Protein AF-A0A2M7UAM7-F1 (afdb_monomer)

Foldseek 3Di:
DDPPPDDPPVCLVVVFAEEEEAPQDQDPVDPSVVVVVVCVVVRHHYAAEPLVDQDHPNHGYHPAPVVDPDDHPYYHYPDDPVPVVVNVVD

Structure (mmCIF, N/CA/C/O backbone):
data_AF-A0A2M7UAM7-F1
#
_entry.id   AF-A0A2M7UAM7-F1
#
loop_
_atom_site.group_PDB
_atom_site.id
_atom_site.type_symbol
_atom_site.label_atom_id
_atom_site.label_alt_id
_atom_site.label_comp_id
_atom_site.label_asym_id
_atom_site.label_entity_id
_atom_site.label_seq_id
_atom_site.pdbx_PDB_ins_code
_atom_site.Cartn_x
_atom_site.Cartn_y
_atom_site.Cartn_z
_atom_site.occupancy
_atom_site.B_iso_or_equiv
_atom_site.auth_seq_i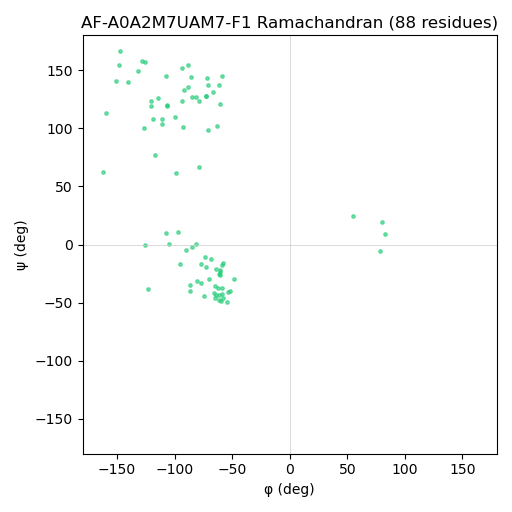d
_atom_site.auth_comp_id
_atom_site.auth_asym_id
_atom_site.auth_atom_id
_atom_site.pdbx_PDB_model_num
ATOM 1 N N . MET A 1 1 ? 11.165 -7.404 32.551 1.00 38.22 1 MET A N 1
ATOM 2 C CA . MET A 1 1 ? 11.285 -7.192 31.093 1.00 38.22 1 MET A CA 1
ATOM 3 C C . MET A 1 1 ? 10.318 -8.160 30.424 1.00 38.22 1 MET A C 1
ATOM 5 O O . MET A 1 1 ? 10.533 -9.360 30.504 1.00 38.22 1 MET A O 1
ATOM 9 N N . ARG A 1 2 ? 9.152 -7.681 29.975 1.00 34.62 2 ARG A N 1
ATOM 10 C CA . ARG A 1 2 ? 8.029 -8.543 29.570 1.00 34.62 2 ARG A CA 1
ATOM 11 C C . ARG A 1 2 ? 8.136 -8.796 28.067 1.00 34.62 2 ARG A C 1
ATOM 13 O O . ARG A 1 2 ? 7.829 -7.917 27.272 1.00 34.62 2 ARG A O 1
ATOM 20 N N . THR A 1 3 ? 8.633 -9.967 27.696 1.00 36.75 3 THR A N 1
ATOM 21 C CA . THR A 1 3 ? 8.764 -10.403 26.304 1.00 36.75 3 THR A CA 1
ATOM 22 C C . THR A 1 3 ? 7.366 -10.683 25.747 1.00 36.75 3 THR A C 1
ATOM 24 O O . THR A 1 3 ? 6.777 -11.724 26.024 1.00 36.75 3 THR A O 1
ATOM 27 N N . LEU A 1 4 ? 6.795 -9.732 25.006 1.00 44.44 4 LEU A N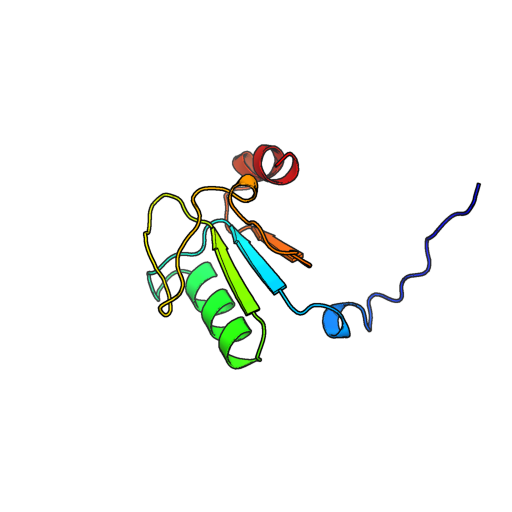 1
ATOM 28 C CA . LEU A 1 4 ? 5.554 -9.918 24.248 1.00 44.44 4 LEU A CA 1
ATOM 29 C C . LEU A 1 4 ? 5.863 -10.673 22.947 1.00 44.44 4 LEU A C 1
ATOM 31 O O . LEU A 1 4 ? 5.769 -10.119 21.860 1.00 44.44 4 LEU A O 1
ATOM 35 N N . ILE A 1 5 ? 6.265 -11.939 23.051 1.00 53.25 5 ILE A N 1
ATOM 36 C CA . ILE A 1 5 ? 6.343 -12.845 21.897 1.00 53.25 5 ILE A CA 1
ATOM 37 C C . ILE A 1 5 ? 5.357 -13.975 22.166 1.00 53.25 5 ILE A C 1
ATOM 39 O O . ILE A 1 5 ? 5.723 -15.040 22.642 1.00 53.25 5 ILE A O 1
ATOM 43 N N . ASN A 1 6 ? 4.073 -13.686 21.966 1.00 49.41 6 ASN A N 1
ATOM 44 C CA . ASN A 1 6 ? 3.026 -14.694 21.797 1.00 49.41 6 ASN A CA 1
ATOM 45 C C . ASN A 1 6 ? 1.798 -14.037 21.153 1.00 49.41 6 ASN A C 1
ATOM 47 O O . ASN A 1 6 ? 0.721 -13.952 21.736 1.00 49.41 6 ASN A O 1
ATOM 51 N N . MET A 1 7 ? 1.974 -13.537 19.929 1.00 54.34 7 MET A N 1
ATOM 52 C CA . MET A 1 7 ? 0.854 -13.278 19.027 1.00 54.34 7 MET A CA 1
ATOM 53 C C . MET A 1 7 ? 0.789 -14.456 18.056 1.00 54.34 7 MET A C 1
ATOM 55 O O . MET A 1 7 ? 1.680 -14.646 17.234 1.00 54.34 7 MET A O 1
ATOM 59 N N . ASN A 1 8 ? -0.243 -15.290 18.188 1.00 60.50 8 ASN A N 1
ATOM 60 C CA . ASN A 1 8 ? -0.526 -16.355 17.229 1.00 60.50 8 ASN A CA 1
ATOM 61 C C . ASN A 1 8 ? -0.844 -15.707 15.869 1.00 60.50 8 ASN A C 1
ATOM 63 O O . ASN A 1 8 ? -1.957 -15.215 15.666 1.00 60.50 8 ASN A O 1
ATOM 67 N N . PHE A 1 9 ? 0.120 -15.715 14.939 1.00 62.72 9 PHE A N 1
ATOM 68 C CA . PHE A 1 9 ? -0.026 -15.183 13.572 1.00 62.72 9 PHE A CA 1
ATOM 69 C C . PHE A 1 9 ? -1.301 -15.678 12.871 1.00 62.72 9 PHE A C 1
ATOM 71 O O . PHE A 1 9 ? -1.907 -14.951 12.088 1.00 62.72 9 PHE A O 1
ATOM 78 N N . VAL A 1 10 ? -1.758 -16.884 13.227 1.00 64.88 10 VAL A N 1
ATOM 79 C CA . VAL A 1 10 ? -2.924 -17.579 12.662 1.00 64.88 10 VAL A CA 1
ATOM 80 C C . VAL A 1 10 ? -4.240 -16.792 12.781 1.00 64.88 10 VAL A C 1
ATOM 82 O O . VAL A 1 10 ? -5.189 -17.115 12.079 1.00 64.88 10 VAL A O 1
ATOM 85 N N . ASN A 1 11 ? -4.337 -15.755 13.623 1.00 70.75 11 ASN A N 1
ATOM 86 C CA . ASN A 1 11 ? -5.560 -14.944 13.733 1.00 70.75 11 ASN A CA 1
ATOM 87 C C . ASN A 1 11 ? -5.355 -13.434 13.550 1.00 70.75 11 ASN A C 1
ATOM 89 O O . ASN A 1 11 ? -6.341 -12.703 13.591 1.00 70.75 11 ASN A O 1
ATOM 93 N N . PHE A 1 12 ? -4.128 -12.953 13.324 1.00 77.88 12 PHE A N 1
ATOM 94 C CA . PHE A 1 12 ? -3.858 -11.513 13.200 1.00 77.88 12 PHE A CA 1
ATOM 95 C C . PHE A 1 12 ? -4.655 -10.864 12.056 1.00 77.88 12 PHE A C 1
ATOM 97 O O . PHE A 1 12 ? -5.213 -9.785 12.214 1.00 77.88 12 PHE A O 1
ATOM 104 N N . TYR A 1 13 ? -4.829 -11.567 10.934 1.00 77.88 13 TYR A N 1
ATOM 105 C CA . TYR A 1 13 ? -5.626 -11.064 9.809 1.00 77.88 13 TYR A CA 1
ATOM 106 C C . TYR A 1 13 ? -7.096 -10.786 10.155 1.00 77.88 13 TYR A C 1
ATOM 108 O O . TYR A 1 13 ? -7.728 -9.988 9.475 1.00 77.88 13 TYR A O 1
ATOM 116 N N . LYS A 1 14 ? -7.648 -11.392 11.218 1.00 83.50 14 LYS A N 1
ATOM 117 C CA . LYS A 1 14 ? -9.035 -11.149 11.651 1.00 83.50 14 LYS A CA 1
ATOM 118 C C . LYS A 1 14 ? -9.223 -9.778 12.297 1.00 83.50 14 LYS A C 1
ATOM 120 O O . LYS A 1 14 ? -10.355 -9.315 12.407 1.00 83.50 14 LYS A O 1
ATOM 125 N N . THR A 1 15 ? -8.142 -9.151 12.761 1.00 87.00 15 THR A N 1
ATOM 126 C CA . THR A 1 15 ? -8.190 -7.816 13.369 1.00 87.00 15 THR A CA 1
ATOM 127 C C . THR A 1 15 ? -7.877 -6.704 12.375 1.00 87.00 15 THR A C 1
ATOM 129 O O . THR A 1 15 ? -8.197 -5.555 12.660 1.00 87.00 15 THR A O 1
ATOM 132 N N . ILE A 1 16 ? -7.282 -7.034 11.225 1.00 93.06 16 ILE A N 1
ATOM 133 C CA . ILE A 1 16 ? -6.909 -6.079 10.177 1.00 93.06 16 ILE A CA 1
ATOM 134 C C . ILE A 1 16 ? -8.171 -5.591 9.467 1.00 93.06 16 ILE A C 1
ATOM 136 O O . ILE A 1 16 ? -8.974 -6.391 8.987 1.00 93.06 16 ILE A O 1
ATOM 140 N N . LYS A 1 17 ? -8.334 -4.273 9.376 1.00 92.31 17 LYS A N 1
ATOM 141 C CA . LYS A 1 17 ? -9.460 -3.623 8.696 1.00 92.31 17 LYS A CA 1
ATOM 142 C C . LYS A 1 17 ? -8.989 -2.671 7.605 1.00 92.31 17 LYS A C 1
ATOM 144 O O . LYS A 1 17 ? -9.622 -2.621 6.550 1.00 92.31 17 LYS A O 1
ATOM 149 N N . THR A 1 18 ? -7.895 -1.953 7.849 1.00 97.69 18 THR A N 1
ATOM 150 C CA . THR A 1 18 ? -7.387 -0.891 6.976 1.00 97.69 18 THR A CA 1
ATOM 151 C C . THR A 1 18 ? -5.971 -1.190 6.499 1.00 97.69 18 THR A C 1
ATOM 153 O O . THR A 1 18 ? -5.054 -1.341 7.305 1.00 97.69 18 THR A O 1
ATOM 156 N N . ILE A 1 19 ? -5.784 -1.218 5.180 1.00 98.38 19 ILE A N 1
ATOM 157 C CA . ILE A 1 19 ? -4.504 -1.512 4.529 1.00 98.38 19 ILE A CA 1
ATOM 158 C C . ILE A 1 19 ? -4.092 -0.314 3.669 1.00 98.38 19 ILE A C 1
ATOM 160 O O . ILE A 1 19 ? -4.795 0.044 2.723 1.00 98.38 19 ILE A O 1
ATOM 164 N N . ALA A 1 20 ? -2.948 0.300 3.966 1.00 98.62 20 ALA A N 1
ATOM 165 C CA . ALA A 1 20 ? -2.331 1.281 3.077 1.00 98.62 20 ALA A CA 1
ATOM 166 C C . ALA A 1 20 ? -1.479 0.554 2.033 1.00 98.62 20 ALA A C 1
ATOM 168 O O . ALA A 1 20 ? -0.619 -0.246 2.390 1.00 98.62 20 ALA A O 1
ATOM 169 N N . ILE A 1 21 ? -1.706 0.825 0.747 1.00 98.69 21 ILE A N 1
ATOM 170 C CA . ILE A 1 21 ? -0.978 0.165 -0.344 1.00 98.69 21 ILE A CA 1
ATOM 171 C C . ILE A 1 21 ? -0.063 1.185 -1.019 1.00 98.69 21 ILE A C 1
ATOM 173 O O . ILE A 1 21 ? -0.515 2.030 -1.800 1.00 98.69 21 ILE A O 1
ATOM 177 N N . VAL A 1 22 ? 1.233 1.095 -0.724 1.00 98.69 22 VAL A N 1
ATOM 178 C CA . VAL A 1 22 ? 2.272 1.966 -1.279 1.00 98.69 22 VAL A CA 1
ATOM 179 C C . VAL A 1 22 ? 2.680 1.474 -2.659 1.00 98.69 22 VAL A C 1
ATOM 181 O O . VAL A 1 22 ? 3.037 0.317 -2.848 1.00 98.69 22 VAL A O 1
ATOM 184 N N . GLY A 1 23 ? 2.639 2.360 -3.653 1.00 98.25 23 GLY A N 1
ATOM 185 C CA . GLY A 1 23 ? 2.848 1.992 -5.054 1.00 98.25 23 GLY A CA 1
ATOM 186 C C . GLY A 1 23 ? 1.611 1.377 -5.719 1.00 98.25 23 GLY A C 1
ATOM 187 O O . GLY A 1 23 ? 1.734 0.716 -6.756 1.00 98.25 23 GLY A O 1
ATOM 188 N N . LEU A 1 24 ? 0.413 1.590 -5.160 1.00 98.62 24 LEU A N 1
ATOM 189 C CA . LEU A 1 24 ? -0.828 1.172 -5.811 1.00 98.62 24 LEU A CA 1
ATOM 190 C C . LEU A 1 24 ? -0.979 1.874 -7.168 1.00 98.62 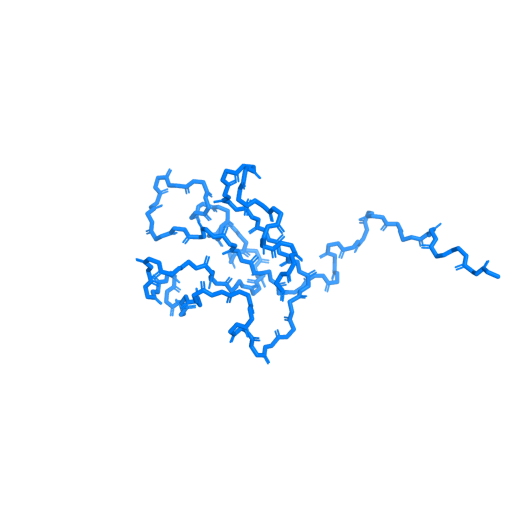24 LEU A C 1
ATOM 192 O O . LEU A 1 24 ? -0.979 3.101 -7.252 1.00 98.62 24 LEU A O 1
ATOM 196 N N . SER A 1 25 ? -1.070 1.092 -8.241 1.00 98.50 25 SER A N 1
ATOM 197 C CA . SER A 1 25 ? -1.283 1.593 -9.598 1.00 98.50 25 SER A CA 1
ATOM 198 C C . SER A 1 25 ? -2.768 1.590 -9.943 1.00 98.50 25 SER A C 1
ATOM 200 O O . SER A 1 25 ? -3.527 0.764 -9.449 1.00 98.50 25 SER A O 1
ATOM 202 N N . ASP A 1 26 ? -3.162 2.492 -10.835 1.00 98.38 26 ASP A N 1
ATOM 203 C CA . ASP A 1 26 ? -4.454 2.550 -11.517 1.00 98.38 26 ASP A CA 1
ATOM 204 C C . ASP A 1 26 ? -4.528 1.667 -12.778 1.00 98.38 26 ASP A C 1
ATOM 206 O O . ASP A 1 26 ? -5.586 1.565 -13.400 1.00 98.38 26 ASP A O 1
ATOM 210 N N . LYS A 1 27 ? -3.427 0.999 -13.143 1.00 98.50 27 LYS A N 1
ATOM 211 C CA . LYS A 1 27 ? -3.328 0.174 -14.347 1.00 98.50 27 LYS A CA 1
ATOM 212 C C . LYS A 1 27 ? -3.650 -1.300 -14.056 1.00 98.50 27 LYS A C 1
ATOM 214 O O . LYS A 1 27 ? -2.953 -1.905 -13.236 1.00 98.50 27 LYS A O 1
ATOM 219 N N . PRO A 1 28 ? -4.631 -1.915 -14.746 1.00 98.19 28 PRO A N 1
ATOM 220 C CA . PRO A 1 28 ? -5.048 -3.293 -14.475 1.00 98.19 28 PRO A CA 1
ATOM 221 C C . PRO A 1 28 ? -3.971 -4.370 -14.664 1.00 98.19 28 PRO A C 1
ATOM 223 O O . PRO A 1 28 ? -4.050 -5.422 -14.040 1.00 98.19 28 PRO A O 1
ATOM 226 N N . ASP A 1 29 ? -2.955 -4.140 -15.494 1.00 98.12 29 ASP A N 1
ATOM 227 C CA . ASP A 1 29 ? -1.841 -5.075 -15.709 1.00 98.12 29 ASP A CA 1
ATOM 228 C C . ASP A 1 29 ? -0.850 -5.120 -14.535 1.00 98.12 29 ASP A C 1
ATOM 230 O O . ASP A 1 29 ? 0.031 -5.981 -14.492 1.00 98.12 29 ASP A O 1
ATOM 234 N N . ARG A 1 30 ? -0.958 -4.197 -13.571 1.00 98.31 30 ARG A N 1
ATOM 235 C CA . ARG A 1 30 ? 0.001 -4.085 -12.471 1.00 98.31 30 ARG A CA 1
ATOM 236 C C . ARG A 1 30 ? -0.395 -4.971 -11.289 1.00 98.31 30 ARG A C 1
ATOM 23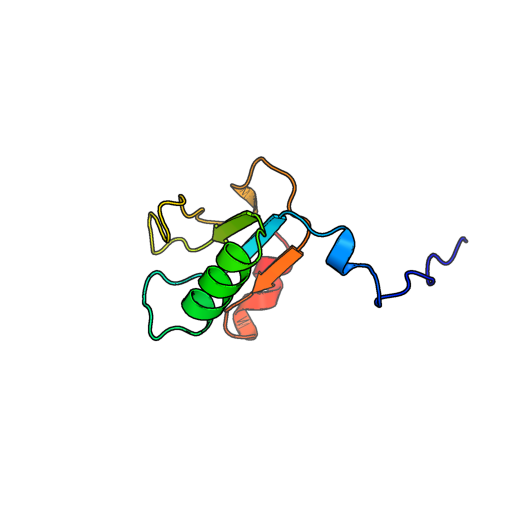8 O O . ARG A 1 30 ? -1.548 -4.921 -10.859 1.00 98.31 30 ARG A O 1
ATOM 245 N N . PRO A 1 31 ? 0.559 -5.705 -10.680 1.00 98.31 31 PRO A N 1
ATOM 246 C CA . PRO A 1 31 ? 0.276 -6.540 -9.512 1.00 98.31 31 PRO A CA 1
ATOM 247 C C . PRO A 1 31 ? -0.407 -5.785 -8.367 1.00 98.31 31 PRO A C 1
ATOM 249 O O . PRO A 1 31 ? -1.362 -6.295 -7.788 1.00 98.31 31 PRO A O 1
ATOM 252 N N . SER A 1 32 ? 0.016 -4.544 -8.093 1.00 98.31 32 SER A N 1
ATOM 253 C CA . SER A 1 32 ? -0.578 -3.732 -7.027 1.00 98.31 32 SER A CA 1
ATOM 254 C C . SER A 1 32 ? -2.058 -3.429 -7.274 1.00 98.31 32 SER A C 1
ATOM 256 O O . SER A 1 32 ? -2.849 -3.494 -6.335 1.00 98.31 32 SER A O 1
ATOM 258 N N . TYR A 1 33 ? -2.467 -3.193 -8.529 1.00 98.75 33 TYR A N 1
ATOM 259 C CA . TYR A 1 33 ? -3.881 -3.033 -8.890 1.00 98.75 33 TYR A CA 1
ATOM 260 C C . TYR A 1 33 ? -4.673 -4.306 -8.581 1.00 98.75 33 TYR A C 1
ATOM 262 O O . TYR A 1 33 ? -5.730 -4.243 -7.955 1.00 98.75 33 TYR A O 1
ATOM 270 N N . GLN A 1 34 ? -4.159 -5.468 -8.993 1.00 98.62 34 GLN A N 1
ATOM 271 C CA . GLN A 1 34 ? -4.847 -6.747 -8.802 1.00 98.62 34 GLN A CA 1
ATOM 272 C C . GLN A 1 34 ? -5.008 -7.094 -7.319 1.00 98.62 34 GLN A C 1
ATOM 274 O O . GLN A 1 34 ? -6.103 -7.461 -6.891 1.00 98.62 34 GLN A O 1
ATOM 279 N N . VAL A 1 35 ? -3.961 -6.895 -6.512 1.00 98.44 35 VAL A N 1
ATOM 280 C CA . VAL A 1 35 ? -4.027 -7.096 -5.056 1.00 98.44 35 VAL A CA 1
ATOM 281 C C . VAL A 1 35 ? -4.985 -6.099 -4.403 1.00 98.44 35 VAL A C 1
ATOM 283 O O . VAL A 1 35 ? -5.858 -6.509 -3.640 1.00 98.44 35 VAL A O 1
ATOM 286 N N . GLY A 1 36 ? -4.913 -4.811 -4.754 1.00 98.44 36 GLY A N 1
ATOM 287 C CA . GLY A 1 36 ? -5.845 -3.803 -4.239 1.00 98.44 36 GLY A CA 1
ATOM 288 C C . GLY A 1 36 ? -7.305 -4.128 -4.567 1.00 98.44 36 GLY A C 1
ATOM 289 O O . GLY A 1 36 ? -8.178 -4.038 -3.701 1.00 98.44 36 GLY A O 1
ATOM 290 N N . LYS A 1 37 ? -7.578 -4.583 -5.796 1.00 98.50 37 LYS A N 1
ATOM 291 C CA . LYS A 1 37 ? -8.920 -5.004 -6.214 1.00 98.50 37 LYS A CA 1
ATOM 292 C C . LYS A 1 37 ? -9.389 -6.248 -5.460 1.00 98.50 37 LYS A C 1
ATOM 294 O O . LYS A 1 37 ? -10.546 -6.298 -5.043 1.00 98.50 37 LYS A O 1
ATOM 299 N N . TYR A 1 38 ? -8.508 -7.228 -5.266 1.00 98.31 38 TYR A N 1
ATOM 300 C CA . TYR A 1 38 ? -8.795 -8.423 -4.479 1.00 98.31 38 TYR A CA 1
ATOM 301 C C . TYR A 1 38 ? -9.162 -8.065 -3.034 1.00 98.31 38 TYR A C 1
ATOM 303 O O . TYR A 1 38 ? -10.201 -8.509 -2.551 1.00 98.31 38 TYR A O 1
ATOM 311 N N . LEU A 1 39 ? -8.369 -7.220 -2.368 1.00 97.31 39 LEU A N 1
ATOM 312 C CA . LEU A 1 39 ? -8.613 -6.796 -0.985 1.00 97.31 39 LEU A CA 1
ATOM 313 C C . LEU A 1 39 ? -9.951 -6.058 -0.837 1.00 97.31 39 LEU A C 1
ATOM 315 O O . LEU A 1 39 ? -10.725 -6.375 0.065 1.00 97.31 39 LEU A O 1
ATOM 319 N N . LEU A 1 40 ? -10.273 -5.154 -1.770 1.00 97.00 40 LEU A N 1
ATOM 320 C CA . LEU A 1 40 ? -11.582 -4.492 -1.818 1.00 97.00 40 LEU A CA 1
ATOM 321 C C . LEU A 1 40 ? -12.738 -5.488 -1.943 1.00 97.00 40 LEU A C 1
ATOM 323 O O . LEU A 1 40 ? -13.723 -5.385 -1.216 1.00 97.00 40 LEU A O 1
ATOM 327 N N . ASN A 1 41 ? -12.617 -6.468 -2.842 1.00 97.56 41 ASN A N 1
ATOM 328 C CA . ASN A 1 41 ? -13.650 -7.487 -3.039 1.00 97.56 41 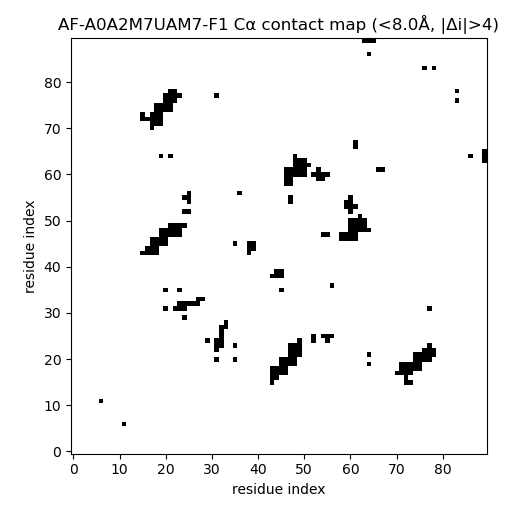ASN A CA 1
ATOM 329 C C . ASN A 1 41 ? -13.850 -8.377 -1.796 1.00 97.56 41 ASN A C 1
ATOM 331 O O . ASN A 1 41 ? -14.912 -8.976 -1.650 1.00 97.56 41 ASN A O 1
ATOM 335 N N . HIS A 1 42 ? -12.861 -8.446 -0.899 1.00 95.44 42 HIS A N 1
ATOM 336 C CA . HIS A 1 42 ? -12.929 -9.180 0.370 1.00 95.44 42 HIS A CA 1
ATOM 337 C C . HIS A 1 42 ? -13.293 -8.288 1.569 1.00 95.44 42 HIS A C 1
ATOM 339 O O . HIS A 1 42 ? -13.219 -8.732 2.712 1.00 95.44 42 HIS A O 1
ATOM 345 N N . GLY A 1 43 ? -13.712 -7.043 1.323 1.00 94.44 43 GLY A N 1
ATOM 346 C CA . GLY A 1 43 ? -14.243 -6.151 2.354 1.00 94.44 43 GLY A CA 1
ATOM 347 C C . GLY A 1 43 ? -13.189 -5.406 3.174 1.00 94.44 43 GLY A C 1
ATOM 348 O O . GLY A 1 43 ? -13.549 -4.743 4.146 1.00 94.44 43 GLY A O 1
ATOM 349 N N . PHE A 1 44 ? -11.910 -5.466 2.794 1.00 96.81 44 PHE A N 1
ATOM 350 C CA . PHE A 1 44 ? -10.895 -4.617 3.411 1.00 96.81 44 PHE A CA 1
ATOM 351 C C . PHE A 1 44 ? -11.069 -3.167 2.970 1.00 96.81 44 PHE A C 1
ATOM 353 O O . PHE A 1 44 ? -11.345 -2.870 1.803 1.00 96.81 44 PHE A O 1
ATOM 360 N N . LYS A 1 45 ? -10.824 -2.243 3.896 1.00 97.50 45 LYS A N 1
ATOM 361 C CA . LYS A 1 45 ? -10.619 -0.845 3.550 1.00 97.50 45 LYS A CA 1
ATOM 362 C C . LYS A 1 45 ? -9.198 -0.688 3.024 1.00 97.50 45 LYS A C 1
ATOM 364 O O . LYS A 1 45 ? -8.245 -1.014 3.727 1.00 97.50 45 LYS A O 1
ATOM 369 N N . ILE A 1 46 ? -9.051 -0.164 1.811 1.00 98.19 46 ILE A N 1
ATOM 370 C CA . ILE A 1 46 ? -7.735 0.160 1.254 1.00 98.19 46 ILE A CA 1
ATOM 371 C C . ILE A 1 46 ? -7.518 1.672 1.214 1.00 98.19 46 ILE A C 1
ATOM 373 O O . ILE A 1 46 ? -8.449 2.433 0.943 1.00 98.19 46 ILE A O 1
ATOM 377 N N . ILE A 1 47 ? -6.278 2.096 1.439 1.00 98.69 47 ILE A N 1
ATOM 378 C CA . ILE A 1 47 ? -5.827 3.478 1.274 1.00 98.69 47 ILE A CA 1
ATOM 379 C C . ILE A 1 47 ? -4.731 3.492 0.202 1.00 98.69 47 ILE A C 1
ATOM 381 O O . ILE A 1 47 ? -3.627 3.003 0.452 1.00 98.69 47 ILE A O 1
ATOM 385 N N . PRO A 1 48 ? -5.007 4.009 -1.008 1.00 98.75 48 PRO A N 1
ATOM 386 C CA . PRO A 1 48 ? -3.993 4.129 -2.049 1.00 98.75 48 PRO A CA 1
ATOM 387 C C . PRO A 1 48 ? -2.910 5.140 -1.660 1.00 98.75 48 PRO A C 1
ATOM 389 O O . PRO A 1 48 ? -3.224 6.271 -1.282 1.00 98.75 48 PRO A O 1
ATOM 392 N N . VAL A 1 49 ? -1.640 4.757 -1.805 1.00 98.69 49 VAL A N 1
ATOM 393 C CA . VAL A 1 49 ? -0.497 5.662 -1.633 1.00 98.69 49 VAL A CA 1
ATOM 394 C C . VAL A 1 49 ? 0.372 5.600 -2.879 1.00 98.69 49 VAL A C 1
ATOM 396 O O . VAL A 1 49 ? 1.151 4.670 -3.092 1.00 98.69 49 VAL A O 1
ATOM 399 N N . ASN A 1 50 ? 0.211 6.591 -3.744 1.00 98.31 50 ASN A N 1
ATOM 400 C CA . ASN A 1 50 ? 1.007 6.749 -4.948 1.00 98.31 50 ASN A CA 1
ATOM 401 C C . ASN A 1 50 ? 0.921 8.209 -5.419 1.00 98.31 50 ASN A C 1
ATOM 403 O O . ASN A 1 50 ? -0.148 8.634 -5.864 1.00 98.31 50 ASN A O 1
ATOM 407 N N . PRO A 1 51 ? 2.030 8.971 -5.379 1.00 97.50 51 PRO A N 1
ATOM 408 C CA . PRO A 1 51 ? 2.032 10.386 -5.748 1.00 97.50 51 PRO A CA 1
ATOM 409 C C . PRO A 1 51 ? 1.798 10.639 -7.244 1.00 97.50 51 PRO A C 1
ATOM 411 O O . PRO A 1 51 ? 1.561 11.782 -7.626 1.00 97.50 51 PRO A O 1
ATOM 414 N N . ASN A 1 52 ? 1.870 9.603 -8.088 1.00 98.06 52 ASN A N 1
ATOM 415 C CA . ASN A 1 52 ? 1.730 9.724 -9.542 1.00 98.06 52 ASN A CA 1
ATOM 416 C C . ASN A 1 52 ? 0.287 9.571 -10.040 1.00 98.06 52 ASN A C 1
ATOM 418 O O . ASN A 1 52 ? 0.050 9.704 -11.237 1.00 98.06 52 ASN A O 1
ATOM 422 N N . ILE A 1 53 ? -0.662 9.253 -9.158 1.00 98.25 53 ILE A N 1
ATOM 423 C CA . ILE A 1 53 ? -2.077 9.110 -9.508 1.00 98.25 53 ILE A CA 1
ATOM 424 C C . ILE A 1 53 ? -2.928 9.887 -8.512 1.00 98.25 53 ILE A C 1
ATOM 426 O O . ILE A 1 53 ? -2.581 10.003 -7.339 1.00 98.25 53 ILE A O 1
ATOM 430 N N . GLU A 1 54 ? -4.067 10.398 -8.966 1.00 98.19 54 GLU A N 1
ATOM 431 C CA . GLU A 1 54 ? -5.002 11.100 -8.086 1.00 98.19 54 GLU A CA 1
ATOM 432 C C . GLU A 1 54 ? -5.979 10.130 -7.413 1.00 98.19 54 GLU A C 1
ATOM 434 O O . GLU A 1 54 ? -6.306 10.281 -6.233 1.00 98.19 54 GLU A O 1
ATOM 439 N N . ARG A 1 55 ? -6.469 9.130 -8.159 1.00 98.38 55 ARG A N 1
ATOM 440 C CA . ARG A 1 55 ? -7.504 8.196 -7.703 1.00 98.38 55 ARG A CA 1
ATOM 441 C C . ARG A 1 55 ? -7.338 6.812 -8.321 1.00 98.38 55 ARG A C 1
ATOM 443 O O . ARG A 1 55 ? -6.841 6.676 -9.432 1.00 98.38 55 ARG A O 1
ATOM 450 N N . VAL A 1 56 ? -7.835 5.798 -7.621 1.00 98.38 56 VAL A N 1
ATOM 451 C CA . VAL A 1 56 ? -7.986 4.422 -8.118 1.00 98.38 56 VAL A CA 1
ATOM 452 C C . VAL A 1 56 ? -9.165 3.764 -7.402 1.00 98.38 56 VAL A C 1
ATOM 454 O O . VAL A 1 56 ? -9.398 4.028 -6.227 1.00 98.38 56 VAL A O 1
ATOM 457 N N . PHE A 1 57 ? -9.970 2.966 -8.109 1.00 98.12 57 PHE A N 1
ATOM 458 C CA . PHE A 1 57 ? -11.212 2.374 -7.573 1.00 98.12 57 PHE A CA 1
ATOM 459 C C . PHE A 1 57 ? -12.211 3.400 -6.991 1.00 98.12 57 PHE A C 1
ATOM 461 O O . PHE A 1 57 ? -13.008 3.072 -6.119 1.00 98.12 57 PHE A O 1
ATOM 468 N N . GLY A 1 58 ? -12.153 4.659 -7.444 1.00 97.81 58 GLY A N 1
ATOM 469 C CA . GLY A 1 58 ? -12.936 5.773 -6.887 1.00 97.81 58 GLY A CA 1
ATOM 470 C C . GLY A 1 58 ? -12.378 6.362 -5.581 1.00 97.81 58 GLY A C 1
ATOM 471 O O . GLY 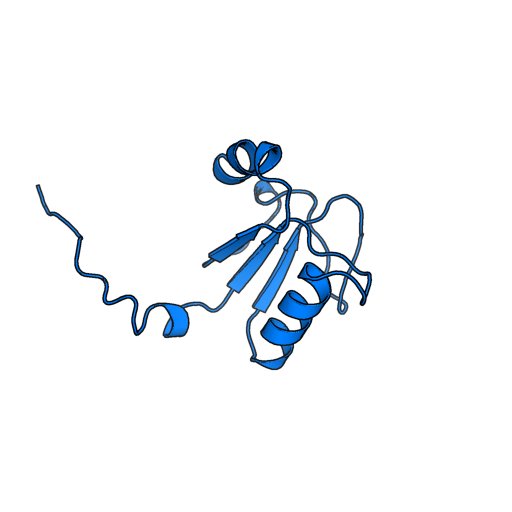A 1 58 ? -12.853 7.408 -5.128 1.00 97.81 58 GLY A O 1
ATOM 472 N N . LEU A 1 59 ? -11.335 5.758 -5.010 1.00 98.00 59 LEU A N 1
ATOM 473 C CA . LEU A 1 59 ? -10.654 6.201 -3.795 1.00 98.00 59 LEU A CA 1
ATOM 474 C C . LEU A 1 59 ? -9.578 7.235 -4.130 1.00 98.00 59 LEU A C 1
ATOM 476 O O . LEU A 1 59 ? -8.927 7.140 -5.169 1.00 98.00 59 LEU A O 1
ATOM 480 N N . LYS A 1 60 ? -9.389 8.223 -3.252 1.00 98.25 60 LYS A N 1
ATOM 481 C CA . LYS A 1 60 ? -8.299 9.202 -3.360 1.00 98.25 60 LYS A CA 1
ATOM 482 C C . LYS A 1 60 ? -6.960 8.533 -3.047 1.00 98.25 60 LYS A C 1
ATOM 484 O O . LYS A 1 60 ? -6.870 7.784 -2.080 1.00 98.25 60 LYS A O 1
ATOM 489 N N . SER A 1 61 ? -5.938 8.849 -3.836 1.00 98.62 61 SER A N 1
ATOM 490 C CA . SER A 1 61 ? -4.554 8.466 -3.572 1.00 98.62 61 SER A CA 1
ATOM 491 C C . SER A 1 61 ? -3.828 9.545 -2.780 1.00 98.62 61 SER A C 1
ATOM 493 O O . SER A 1 61 ? -3.918 10.738 -3.085 1.00 98.62 61 SER A O 1
ATOM 495 N N . PHE A 1 62 ? -3.120 9.120 -1.741 1.00 98.56 62 PHE A N 1
ATOM 496 C CA . PHE A 1 62 ? -2.228 9.968 -0.963 1.00 98.56 62 PHE A CA 1
ATOM 497 C C . PHE A 1 62 ? -0.828 9.977 -1.581 1.00 98.56 62 PHE A C 1
ATOM 499 O O . PHE A 1 62 ? -0.428 9.040 -2.277 1.00 98.56 62 PHE A O 1
ATOM 506 N N . LYS A 1 63 ? -0.072 11.054 -1.338 1.00 97.69 63 LYS A N 1
ATOM 507 C CA . LYS A 1 63 ? 1.300 11.178 -1.848 1.00 97.69 63 LYS A CA 1
ATOM 508 C C . LYS A 1 63 ? 2.300 10.406 -0.989 1.00 97.69 63 LYS A C 1
ATOM 510 O O . LYS A 1 63 ? 3.283 9.915 -1.535 1.00 97.69 63 LYS A O 1
ATOM 515 N N . SER A 1 64 ? 2.028 10.298 0.309 1.00 97.50 64 SER A N 1
ATOM 516 C CA . SER A 1 64 ? 2.856 9.622 1.312 1.00 97.50 64 SER A CA 1
ATOM 517 C C . SER A 1 64 ? 1.989 8.991 2.411 1.00 97.50 64 SER A C 1
ATOM 519 O O . SER A 1 64 ? 0.798 9.307 2.516 1.00 97.50 64 SER A O 1
ATOM 521 N N . LEU A 1 65 ? 2.568 8.122 3.244 1.00 97.88 65 LEU A N 1
ATOM 522 C CA . LEU A 1 65 ? 1.892 7.557 4.419 1.00 97.88 65 LEU A CA 1
ATOM 523 C C . LEU A 1 65 ? 1.579 8.646 5.456 1.00 97.88 65 LEU A C 1
ATOM 525 O O . LEU A 1 65 ? 0.498 8.642 6.041 1.00 97.8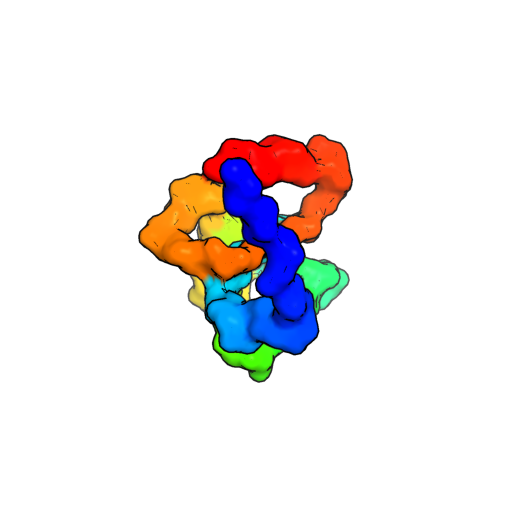8 65 LEU A O 1
ATOM 529 N N . LYS A 1 66 ? 2.456 9.648 5.606 1.00 97.06 66 LYS A N 1
ATOM 530 C CA . LYS A 1 66 ? 2.293 10.792 6.536 1.00 97.06 66 LYS A CA 1
ATOM 531 C C . LYS A 1 66 ? 1.050 11.647 6.267 1.00 97.06 66 LYS A C 1
ATOM 533 O O . LYS A 1 66 ? 0.538 12.350 7.152 1.00 97.06 66 LYS A O 1
ATOM 538 N N . ASP A 1 67 ? 0.554 11.613 5.034 1.00 97.56 67 ASP A N 1
ATOM 539 C CA . ASP A 1 67 ? -0.648 12.345 4.640 1.00 97.56 67 ASP A CA 1
ATOM 540 C C . ASP A 1 67 ? -1.941 11.662 5.120 1.00 97.56 67 ASP A C 1
ATOM 542 O O . ASP A 1 67 ? -2.988 12.314 5.178 1.00 97.56 67 ASP A O 1
ATOM 546 N N . ILE A 1 68 ? -1.883 10.382 5.501 1.00 97.69 68 ILE A N 1
ATOM 547 C CA . ILE A 1 68 ? -3.026 9.619 6.006 1.00 97.69 68 ILE A CA 1
ATOM 548 C C . ILE A 1 68 ? -3.374 10.107 7.422 1.00 97.69 68 ILE A C 1
ATOM 550 O O . ILE A 1 68 ? -2.517 10.199 8.298 1.00 97.69 68 ILE A O 1
ATOM 554 N N . LYS A 1 69 ? -4.647 10.456 7.655 1.00 96.00 69 LYS A N 1
ATOM 555 C CA . LYS A 1 69 ? -5.148 10.982 8.948 1.00 96.00 69 LYS A CA 1
ATOM 556 C C . LYS A 1 69 ? -6.001 9.987 9.729 1.00 96.00 69 LYS A C 1
ATOM 558 O O . LYS A 1 69 ? -6.635 10.351 10.714 1.00 96.00 69 LYS A O 1
ATOM 563 N N . GLU A 1 70 ? -6.022 8.741 9.282 1.00 94.62 70 GLU A N 1
ATOM 564 C CA . GLU A 1 70 ? -6.769 7.648 9.890 1.00 94.62 70 GLU A CA 1
ATOM 565 C C . GLU A 1 70 ? -5.855 6.454 10.195 1.00 94.62 70 GLU A C 1
ATOM 567 O O . GLU A 1 70 ? -4.799 6.330 9.575 1.00 94.62 70 GLU A O 1
ATOM 572 N N . PRO A 1 71 ? -6.229 5.580 11.145 1.00 95.50 71 PRO A N 1
ATOM 573 C CA . PRO A 1 71 ? -5.406 4.433 11.508 1.00 95.50 71 PRO A CA 1
ATOM 574 C C . PRO A 1 71 ? -5.193 3.466 10.338 1.00 95.50 71 PRO A C 1
ATOM 576 O O . PRO A 1 71 ? -6.140 3.113 9.629 1.00 95.50 71 PRO A O 1
ATOM 579 N N . VAL A 1 72 ? -3.953 3.000 10.195 1.00 97.31 72 VAL A N 1
ATOM 580 C CA . VAL A 1 72 ? -3.534 1.965 9.245 1.00 97.31 72 VAL A CA 1
ATOM 581 C C . VAL A 1 72 ? -3.085 0.746 10.043 1.00 97.31 72 VAL A C 1
ATOM 583 O O . VAL A 1 72 ? -2.226 0.871 10.912 1.00 97.31 72 VAL A O 1
ATOM 586 N N . ASP A 1 73 ? -3.654 -0.424 9.750 1.00 96.38 73 ASP A N 1
ATOM 587 C CA . ASP A 1 73 ? -3.281 -1.673 10.426 1.00 96.38 73 ASP A CA 1
ATOM 588 C C . ASP A 1 73 ? -2.089 -2.351 9.736 1.00 96.38 73 ASP A C 1
ATOM 590 O O . ASP A 1 73 ? -1.266 -2.992 10.386 1.00 96.38 73 ASP A O 1
ATOM 594 N N . VAL A 1 74 ? -2.012 -2.231 8.404 1.00 96.44 74 VAL A N 1
ATOM 595 C CA . VAL A 1 74 ? -0.975 -2.843 7.562 1.00 96.44 74 VAL A CA 1
ATOM 596 C C . VAL A 1 74 ? -0.551 -1.885 6.458 1.00 96.44 74 VAL A C 1
ATOM 598 O O . VAL A 1 74 ? -1.396 -1.259 5.815 1.00 96.44 74 VAL A O 1
ATOM 601 N N . VAL A 1 75 ? 0.753 -1.844 6.189 1.00 97.81 75 VAL A N 1
ATOM 602 C CA . VAL A 1 75 ? 1.328 -1.215 4.998 1.00 97.81 75 VAL A CA 1
ATOM 603 C C . VAL A 1 75 ? 1.803 -2.312 4.042 1.00 97.81 75 VAL A C 1
ATOM 605 O O . VAL A 1 75 ? 2.648 -3.125 4.406 1.00 97.81 75 VAL A O 1
ATOM 608 N N . ASP A 1 76 ? 1.255 -2.335 2.828 1.00 98.00 76 ASP A N 1
ATOM 609 C CA . ASP A 1 76 ? 1.637 -3.246 1.743 1.00 98.00 76 ASP A CA 1
ATOM 610 C C . ASP A 1 76 ? 2.431 -2.478 0.672 1.00 98.00 76 ASP A C 1
ATOM 612 O O . ASP A 1 76 ? 1.936 -1.499 0.106 1.00 98.00 76 ASP A O 1
ATOM 616 N N . ILE A 1 77 ? 3.687 -2.865 0.423 1.00 98.25 77 ILE A N 1
ATOM 617 C CA . ILE A 1 77 ? 4.658 -2.055 -0.329 1.00 98.25 77 ILE A CA 1
ATOM 618 C C . ILE A 1 77 ? 4.979 -2.695 -1.685 1.00 98.25 77 ILE A C 1
ATOM 620 O O . ILE A 1 77 ? 5.756 -3.640 -1.789 1.00 98.25 77 ILE A O 1
ATOM 624 N N . PHE A 1 78 ? 4.477 -2.086 -2.760 1.00 97.62 78 PHE A N 1
ATOM 625 C CA . PHE A 1 78 ? 4.791 -2.424 -4.151 1.00 97.62 78 PHE A CA 1
ATOM 626 C C . PHE A 1 78 ? 5.848 -1.480 -4.729 1.00 97.62 78 PHE A C 1
ATOM 628 O O . PHE A 1 78 ? 5.620 -0.743 -5.695 1.00 97.62 78 PHE A O 1
ATOM 635 N N . ARG A 1 79 ? 7.036 -1.487 -4.125 1.00 95.62 79 ARG A N 1
ATOM 636 C CA . ARG A 1 79 ? 8.202 -0.714 -4.575 1.00 95.62 79 ARG A CA 1
ATOM 637 C C . ARG A 1 79 ? 9.415 -1.624 -4.716 1.00 95.62 79 ARG A C 1
ATOM 639 O O . ARG A 1 79 ? 9.473 -2.693 -4.120 1.00 95.62 79 ARG A O 1
ATOM 646 N N . LYS A 1 80 ? 10.389 -1.201 -5.530 1.00 94.44 80 LYS A N 1
ATOM 647 C CA . LYS A 1 80 ? 11.697 -1.870 -5.559 1.00 94.44 80 LYS A CA 1
ATOM 648 C C . LYS A 1 80 ? 12.308 -1.821 -4.159 1.00 94.44 80 LYS A C 1
ATOM 650 O O . LYS A 1 80 ? 12.136 -0.818 -3.467 1.00 94.44 80 LYS A O 1
ATOM 655 N N . SER A 1 81 ? 13.028 -2.873 -3.787 1.00 95.25 81 SER A N 1
ATOM 656 C CA . SER A 1 81 ? 13.624 -3.051 -2.457 1.00 95.25 81 SER A CA 1
ATOM 657 C C . SER A 1 81 ? 14.455 -1.849 -1.999 1.00 95.25 81 SER A C 1
ATOM 659 O O . SER A 1 81 ? 14.331 -1.431 -0.856 1.00 95.25 81 SER A O 1
ATOM 661 N N . GLU A 1 82 ? 15.218 -1.239 -2.908 1.00 96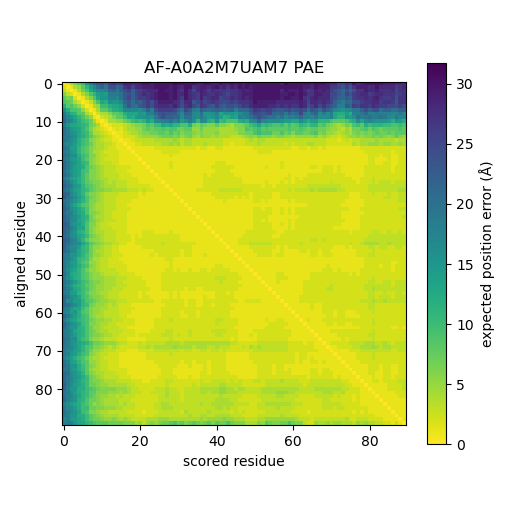.06 82 GLU A N 1
ATOM 662 C CA . GLU A 1 82 ? 16.038 -0.039 -2.662 1.00 96.06 82 GLU A CA 1
ATOM 663 C C . GLU A 1 82 ? 15.248 1.192 -2.175 1.00 96.06 82 GLU A C 1
ATOM 665 O O . GLU A 1 82 ? 15.834 2.122 -1.636 1.00 96.06 82 GLU A O 1
ATOM 670 N N . PHE A 1 83 ? 13.922 1.210 -2.348 1.00 93.69 83 PHE A N 1
ATOM 671 C CA . PHE A 1 83 ? 13.054 2.297 -1.888 1.00 93.69 83 PHE A CA 1
ATOM 672 C C . PHE A 1 83 ? 12.237 1.944 -0.644 1.00 93.69 83 PHE A C 1
ATOM 674 O O . PHE A 1 83 ? 11.432 2.768 -0.223 1.00 93.69 83 PHE A O 1
ATOM 681 N N . VAL A 1 84 ? 12.376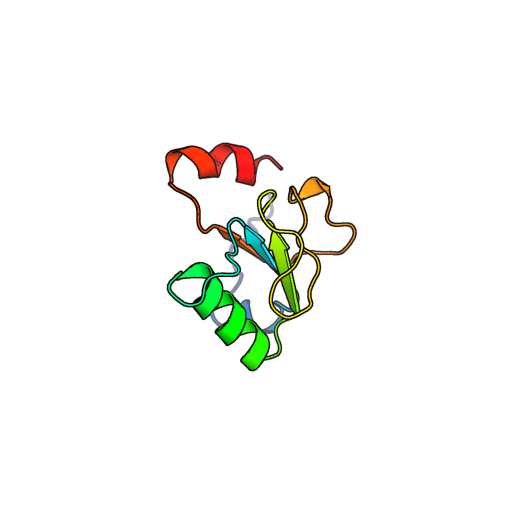 0.738 -0.087 1.00 94.88 84 VAL A N 1
ATOM 682 C CA . VAL A 1 84 ? 11.537 0.285 1.034 1.00 94.88 84 VAL A CA 1
ATOM 683 C C . VAL A 1 84 ? 11.930 0.963 2.341 1.00 94.88 84 VAL A C 1
ATOM 685 O O . VAL A 1 84 ? 11.046 1.415 3.057 1.00 94.88 84 VAL A O 1
ATOM 688 N N . GLU A 1 85 ? 13.224 1.073 2.638 1.00 96.12 85 GLU A N 1
ATOM 689 C CA . GLU A 1 85 ? 13.712 1.635 3.907 1.00 96.12 85 GLU A CA 1
ATOM 690 C C . GLU A 1 85 ? 13.156 3.048 4.186 1.00 96.12 85 GLU A C 1
ATOM 692 O O . GLU A 1 85 ? 12.508 3.215 5.217 1.00 96.12 85 GLU A O 1
ATOM 697 N N . PRO A 1 86 ? 13.205 4.015 3.245 1.00 94.62 86 PRO A N 1
ATOM 698 C CA . PRO A 1 86 ? 12.594 5.327 3.466 1.00 94.62 86 PRO A CA 1
ATOM 699 C C . PRO A 1 86 ? 11.080 5.313 3.717 1.00 94.62 86 PRO A C 1
ATOM 701 O O . PRO A 1 86 ? 10.572 6.244 4.327 1.00 94.62 86 PRO A O 1
ATOM 704 N N . ILE A 1 87 ? 10.355 4.302 3.221 1.00 94.56 87 ILE A N 1
ATOM 705 C CA . ILE A 1 87 ? 8.899 4.163 3.412 1.00 94.56 87 ILE A CA 1
ATOM 706 C C . ILE A 1 87 ? 8.594 3.640 4.819 1.00 94.56 87 ILE A C 1
ATOM 708 O O . ILE A 1 87 ? 7.564 3.981 5.389 1.00 94.56 87 ILE A O 1
ATOM 712 N N . VAL A 1 88 ? 9.471 2.800 5.374 1.00 94.56 88 VAL A N 1
ATOM 713 C CA . VAL A 1 88 ? 9.328 2.254 6.733 1.00 94.56 88 VAL A CA 1
ATOM 714 C C . VAL A 1 88 ? 9.547 3.337 7.794 1.00 94.56 88 VAL A C 1
ATOM 716 O O . VAL A 1 88 ? 8.926 3.274 8.851 1.00 94.56 88 VAL A O 1
ATOM 719 N N . ASP A 1 89 ? 10.371 4.341 7.493 1.00 93.94 89 ASP A N 1
ATOM 720 C CA . ASP A 1 89 ? 10.636 5.490 8.368 1.00 93.94 89 ASP A CA 1
ATOM 721 C C . ASP A 1 89 ? 9.552 6.592 8.302 1.00 93.94 89 ASP A C 1
ATOM 723 O O . ASP A 1 89 ? 9.695 7.646 8.937 1.00 93.94 89 ASP A O 1
ATOM 727 N N . GLU A 1 90 ? 8.495 6.411 7.497 1.00 90.88 90 GLU A N 1
ATOM 728 C CA . GLU A 1 90 ? 7.394 7.379 7.400 1.00 90.88 90 GLU A CA 1
ATOM 729 C C . GLU A 1 90 ? 6.417 7.336 8.578 1.00 90.88 90 GLU A C 1
ATOM 731 O O . GLU A 1 90 ? 6.078 8.456 9.040 1.00 90.88 90 GLU A O 1
#

pLDDT: mean 90.92, std 15.59, range [34.62, 98.75]

Sequence (90 aa):
MRTLINMNFVNFYKTIKTIAIVGLSDKPDRPSYQVGKYLLNHGFKIIPVNPNIERVFGLKSFKSLKDIKEPVDVVDIFRKSEFVEPIVDE

Radius of gyration: 14.29 Å; Cα contacts (8 Å, |Δi|>4): 129; chains: 1; bounding box: 30×30×47 Å

Mean predicted aligned error: 5.46 Å

Nearest PDB structures (foldseek):
  2d5a-assembly1_A  TM=8.543E-01  e=3.156E-07  Pyrococcus horikoshii OT3
  3qa9-assembly1_A  TM=9.639E-01  e=1.721E-06  Escherichia coli
  1y81-assembly1_A  TM=9.639E-01  e=2.546E-06  Pyrococcus furiosus
  3q9n-assembly1_A  TM=9.511E-01  e=2.901E-06  Escherichia coli
  3q9n-assembly2_B  TM=9.546E-01  e=6.774E-06  Escherichia coli

Solvent-accessible surface area (backbone atoms only — not comparable to full-atom values): 5548 Å² total; per-residue (Å²): 136,86,81,88,81,78,76,68,71,93,54,53,73,79,73,57,51,29,35,34,30,36,48,41,44,76,47,79,92,37,69,43,25,50,52,54,51,51,42,47,76,72,70,39,46,74,41,42,21,23,69,92,46,65,55,46,97,88,40,68,32,31,68,44,74,73,72,57,91,66,88,67,71,42,80,47,76,57,64,62,74,95,57,44,66,73,61,74,74,90

Organism: NCBI:txid1974822

InterPro domains:
  IPR003781 CoA-binding [PF13380] (17-90)
  IPR003781 CoA-binding [SM00881] (12-90)
  IPR036291 NAD(P)-binding domain superfamily [SSF51735] (4-90)

Secondary structure (DSSP, 8-state):
--------GGGGGGT--EEEEET--S-TTSHHHHHHHHHHHTT-EEEEE-TT-SEETTEEPBSSGGG--S--SEEEE-S-GGGHHHHHT-